Protein AF-A0A5K1FV23-F1 (afdb_monomer_lite)

InterPro domains:
  IPR000823 Plant peroxidase [PR00461] (50-69)
  IPR000823 Plant peroxidase [PR00461] (74-86)
  IPR000823 Plant peroxidase [PTHR31388] (39-86)
  IPR002016 Haem peroxidase [PF00141] (57-86)
  IPR002016 Haem peroxidase [PS50873] (40-86)
  IPR010255 Haem peroxidase superfamily [SSF48113] (21-85)
  IPR019794 Peroxidase, active site [PS00436] (72-83)

Radius of gyration: 23.89 Å; chains: 1; bounding box: 44×37×60 Å

Secondary structure (DSSP, 8-state):
--STHHHHHHHS-------HHHHHHHHHHHHHT---------TTTTTTT-TTHHHHHHHHHHHHHHH-TTHHHHHHHHHHHHHH--

Organism: NCBI:txid210225

Sequence (86 aa):
QRSESSVLAKVARKKVTMNKLSMATFFLLLGAFAPLANAQLSATFYQTTCPNVTSVVSSVIQQALQSDARIGASLIRLHFHDCFVQ

Structure (mmCIF, N/CA/C/O backbone):
data_AF-A0A5K1FV23-F1
#
_entry.id   AF-A0A5K1FV23-F1
#
loop_
_atom_site.group_PDB
_atom_site.id
_atom_site.type_symbol
_atom_site.label_atom_id
_atom_site.label_alt_id
_atom_site.label_comp_id
_atom_site.label_asym_id
_atom_site.label_entity_id
_atom_site.label_seq_id
_atom_site.pdbx_PDB_ins_code
_atom_site.Cartn_x
_atom_site.Cartn_y
_atom_site.Cartn_z
_atom_site.occupancy
_atom_site.B_iso_or_equiv
_atom_site.auth_seq_id
_atom_site.auth_comp_id
_atom_site.auth_asym_id
_atom_site.auth_atom_id
_atom_site.pdbx_PDB_model_num
ATOM 1 N N . GLN A 1 1 ? 24.270 5.768 -11.733 1.00 36.28 1 GLN A N 1
ATOM 2 C CA . GLN A 1 1 ? 23.641 7.059 -11.364 1.00 36.28 1 GLN A CA 1
ATOM 3 C C . GLN A 1 1 ? 24.390 8.334 -11.804 1.00 36.28 1 GLN A C 1
ATOM 5 O O . GLN A 1 1 ? 23.937 9.415 -11.458 1.00 36.28 1 GLN A O 1
ATOM 10 N N . ARG A 1 2 ? 25.487 8.272 -12.589 1.00 37.44 2 ARG A N 1
ATOM 11 C CA . ARG A 1 2 ? 26.195 9.479 -13.092 1.00 37.44 2 ARG A CA 1
ATOM 12 C C . ARG A 1 2 ? 26.255 9.623 -14.627 1.00 37.44 2 ARG A C 1
ATOM 14 O O . ARG A 1 2 ? 26.817 10.590 -15.119 1.00 37.44 2 ARG A O 1
ATOM 21 N N . SER A 1 3 ? 25.650 8.701 -15.384 1.00 40.19 3 SER A N 1
ATOM 22 C CA . SER A 1 3 ? 25.719 8.686 -16.860 1.00 40.19 3 SER A CA 1
ATOM 23 C C . SER A 1 3 ? 24.474 9.283 -17.545 1.00 40.19 3 SER A C 1
ATOM 25 O O . SER A 1 3 ? 24.591 9.973 -18.557 1.00 40.19 3 SER A O 1
ATOM 27 N N . GLU A 1 4 ? 23.283 9.129 -16.957 1.00 47.84 4 GLU A N 1
ATOM 28 C CA . GLU A 1 4 ? 22.002 9.496 -17.596 1.00 47.84 4 GLU A CA 1
ATOM 29 C C . GLU A 1 4 ? 21.772 11.014 -17.711 1.00 47.84 4 GLU A C 1
ATOM 31 O O . GLU A 1 4 ? 21.137 11.485 -18.654 1.00 47.84 4 GLU A O 1
ATOM 36 N N . SER A 1 5 ? 22.373 11.815 -16.825 1.00 46.81 5 SER A N 1
ATOM 37 C CA . SER A 1 5 ? 22.249 13.281 -16.854 1.00 46.81 5 SER A CA 1
ATOM 38 C C . SER A 1 5 ? 22.974 13.940 -18.039 1.00 46.81 5 SER A C 1
ATOM 40 O O . SER A 1 5 ? 22.692 15.090 -18.370 1.00 46.81 5 SER A O 1
ATOM 42 N N . SER A 1 6 ? 23.899 13.232 -18.699 1.00 42.00 6 SER A N 1
ATOM 43 C CA . SER A 1 6 ? 24.692 13.774 -19.816 1.00 42.00 6 SER A CA 1
ATOM 44 C C . SER A 1 6 ? 23.990 13.698 -21.180 1.00 42.00 6 SER A C 1
ATOM 46 O O . SER A 1 6 ? 24.342 14.445 -22.096 1.00 42.00 6 SER A O 1
ATOM 48 N N . VAL A 1 7 ? 22.970 12.843 -21.305 1.00 51.50 7 VAL A N 1
ATOM 49 C CA . VAL A 1 7 ? 22.203 12.656 -22.546 1.00 51.50 7 VAL A CA 1
ATOM 50 C C . VAL A 1 7 ? 21.115 13.727 -22.673 1.00 51.50 7 VAL A C 1
ATOM 52 O O . VAL A 1 7 ? 20.980 14.342 -23.729 1.00 51.50 7 VAL A O 1
ATOM 55 N N . LEU A 1 8 ? 20.417 14.050 -21.576 1.00 49.34 8 LEU A N 1
ATOM 56 C CA . LEU A 1 8 ? 19.346 15.058 -21.573 1.00 49.34 8 LEU A CA 1
ATOM 57 C C . LEU A 1 8 ? 19.867 16.497 -21.733 1.00 49.34 8 LEU A C 1
ATOM 59 O O . LEU A 1 8 ? 19.245 17.314 -22.411 1.00 49.34 8 LEU A O 1
ATOM 63 N N . ALA A 1 9 ? 21.049 16.808 -21.194 1.00 44.19 9 ALA A N 1
ATOM 64 C CA . ALA A 1 9 ? 21.624 18.153 -21.285 1.00 44.19 9 ALA A CA 1
ATOM 65 C C . ALA A 1 9 ? 22.128 18.518 -22.697 1.00 44.19 9 ALA A C 1
ATOM 67 O O . ALA A 1 9 ? 22.214 19.701 -23.035 1.00 44.19 9 ALA A O 1
ATOM 68 N N . LYS A 1 10 ? 22.441 17.524 -23.544 1.00 42.62 10 LYS A N 1
ATOM 69 C CA . LYS A 1 10 ? 22.904 17.745 -24.927 1.00 42.62 10 LYS A CA 1
ATOM 70 C C . LYS A 1 10 ? 21.773 18.029 -25.918 1.00 42.62 10 LYS A C 1
ATOM 72 O O . LYS A 1 10 ? 22.041 18.580 -26.982 1.00 42.62 10 LYS A O 1
ATOM 77 N N . VAL A 1 11 ? 20.525 17.720 -25.565 1.00 51.84 11 VAL A N 1
ATOM 78 C CA . VAL A 1 11 ? 19.358 17.961 -26.432 1.00 51.84 11 VAL A CA 1
ATOM 79 C C . VAL A 1 11 ? 18.853 19.411 -26.330 1.00 51.84 11 VAL A C 1
ATOM 81 O O . VAL A 1 11 ? 18.230 19.917 -27.258 1.00 51.84 11 VAL A O 1
ATOM 84 N N . ALA A 1 12 ? 19.182 20.137 -25.256 1.00 55.03 12 ALA A N 1
ATOM 85 C CA . ALA A 1 12 ? 18.540 21.415 -24.931 1.00 55.03 12 ALA A CA 1
ATOM 86 C C . ALA A 1 12 ? 19.178 22.684 -25.537 1.00 55.03 12 ALA A C 1
ATOM 88 O O . ALA A 1 12 ? 18.746 23.789 -25.217 1.00 55.03 12 ALA A O 1
ATOM 89 N N . ARG A 1 13 ? 20.196 22.594 -26.405 1.00 54.91 13 ARG A N 1
ATOM 90 C CA . ARG A 1 13 ? 20.786 23.796 -27.032 1.00 54.91 13 ARG A CA 1
ATOM 91 C C . ARG A 1 13 ? 21.004 23.645 -28.526 1.00 54.91 13 ARG A C 1
ATOM 93 O O . ARG A 1 13 ? 22.128 23.705 -29.017 1.00 54.91 13 ARG A O 1
ATOM 100 N N . LYS A 1 14 ? 19.917 23.532 -29.279 1.00 44.59 14 LYS A N 1
ATOM 101 C CA . LYS A 1 14 ? 19.944 23.945 -30.680 1.00 44.59 14 LYS A CA 1
ATOM 102 C C . LYS A 1 14 ? 18.683 24.736 -30.969 1.00 44.59 14 LYS A C 1
ATOM 104 O O . LYS A 1 14 ? 17.581 24.219 -30.846 1.00 44.59 14 LYS A O 1
ATOM 109 N N . LYS A 1 15 ? 18.844 26.019 -31.290 1.00 51.91 15 LYS A N 1
ATOM 110 C CA . LYS A 1 15 ? 17.742 26.862 -31.752 1.00 51.91 15 LYS A CA 1
ATOM 111 C C . LYS A 1 15 ? 17.351 26.338 -33.131 1.00 51.91 15 LYS A C 1
ATOM 113 O O . LYS A 1 15 ? 18.078 26.550 -34.098 1.00 51.91 15 LYS A O 1
ATOM 118 N N . VAL A 1 16 ? 16.284 25.548 -33.191 1.00 58.72 16 VAL A N 1
ATOM 119 C CA . VAL A 1 16 ? 15.817 24.939 -34.438 1.00 58.72 16 VAL A CA 1
ATOM 120 C C . VAL A 1 16 ? 14.903 25.943 -35.138 1.00 58.72 16 VAL A C 1
ATOM 122 O O . VAL A 1 16 ? 13.816 26.238 -34.653 1.00 58.72 16 VAL A O 1
ATOM 125 N N . THR A 1 17 ? 15.332 26.490 -36.273 1.00 64.38 17 THR A N 1
ATOM 126 C CA . THR A 1 17 ? 14.437 27.228 -37.177 1.00 64.38 17 THR A CA 1
ATOM 127 C C . THR A 1 17 ? 13.644 26.188 -37.974 1.00 64.38 17 THR A C 1
ATOM 129 O O . THR A 1 17 ? 14.208 25.518 -38.836 1.00 64.38 17 THR A O 1
ATOM 132 N N . MET A 1 18 ? 12.368 25.973 -37.636 1.00 59.03 18 MET A N 1
ATOM 133 C CA . MET A 1 18 ? 11.574 24.841 -38.141 1.00 59.03 18 MET A CA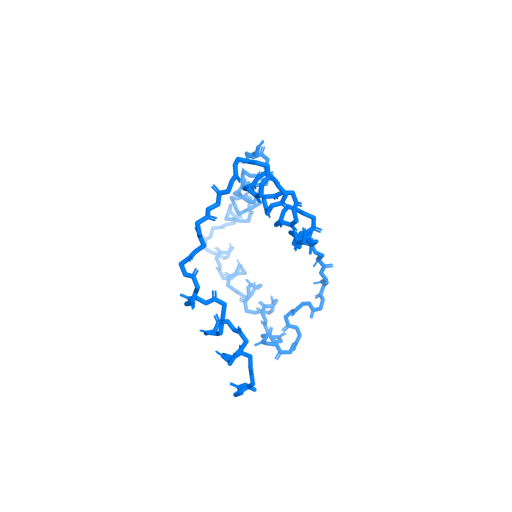 1
ATOM 134 C C . MET A 1 18 ? 10.647 25.234 -39.298 1.00 59.03 18 MET A C 1
ATOM 136 O O . MET A 1 18 ? 9.764 26.070 -39.141 1.00 59.03 18 MET A O 1
ATOM 140 N N . ASN A 1 19 ? 10.800 24.578 -40.453 1.00 66.75 19 ASN A N 1
ATOM 141 C CA . ASN A 1 19 ? 9.778 24.559 -41.505 1.00 66.75 19 ASN A CA 1
ATOM 142 C C . ASN A 1 19 ? 8.539 23.777 -41.007 1.00 66.75 19 ASN A C 1
ATOM 144 O O . ASN A 1 19 ? 8.700 22.817 -40.254 1.00 66.75 19 ASN A O 1
ATOM 148 N N . LYS A 1 20 ? 7.313 24.119 -41.437 1.00 67.75 20 LYS A N 1
ATOM 149 C CA . LYS A 1 20 ? 6.066 23.470 -40.956 1.00 67.75 20 LYS A CA 1
ATOM 150 C C . LYS A 1 20 ? 6.090 21.942 -41.117 1.00 67.75 20 LYS A C 1
ATOM 152 O O . LYS A 1 20 ? 5.652 21.218 -40.228 1.00 67.75 20 LYS A O 1
ATOM 157 N N . LEU A 1 21 ? 6.684 21.460 -42.212 1.00 69.06 21 LEU A N 1
ATOM 158 C CA . LEU A 1 21 ? 6.889 20.032 -42.470 1.00 69.06 21 LEU A CA 1
ATOM 159 C C . LEU A 1 21 ? 7.875 19.394 -41.476 1.00 69.06 21 LEU A C 1
ATOM 161 O O . LEU A 1 21 ? 7.641 18.290 -41.000 1.00 69.06 21 LEU A O 1
ATOM 165 N N . SER A 1 22 ? 8.930 20.123 -41.101 1.00 75.06 22 SER A N 1
ATOM 166 C CA . SER A 1 22 ? 9.915 19.689 -40.105 1.00 75.06 22 SER A CA 1
ATOM 167 C C . SER A 1 22 ? 9.320 19.634 -38.691 1.00 75.06 22 SER A C 1
ATOM 169 O O . SER A 1 22 ? 9.634 18.714 -37.933 1.00 75.06 22 SER A O 1
ATOM 171 N N . MET A 1 23 ? 8.418 20.564 -38.341 1.00 75.94 23 MET A N 1
ATOM 172 C CA . MET A 1 23 ? 7.659 20.497 -37.082 1.00 75.94 23 MET A CA 1
ATOM 173 C C . MET A 1 23 ? 6.761 19.262 -37.030 1.00 75.94 23 MET A C 1
ATOM 175 O O . MET A 1 23 ? 6.782 18.541 -36.035 1.00 75.94 2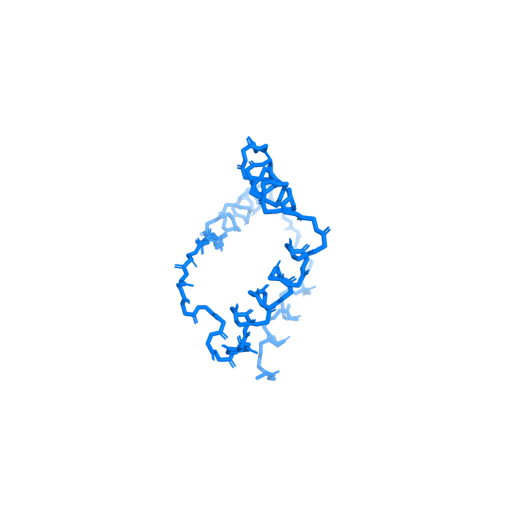3 MET A O 1
ATOM 179 N N . ALA A 1 24 ? 6.007 18.992 -38.099 1.00 79.19 24 ALA A N 1
ATOM 180 C CA . ALA A 1 24 ? 5.105 17.843 -38.158 1.00 79.19 24 ALA A CA 1
ATOM 181 C C . ALA A 1 24 ? 5.861 16.514 -38.001 1.00 79.19 24 ALA A C 1
ATOM 183 O O . ALA A 1 24 ? 5.451 15.657 -37.219 1.00 79.19 24 ALA A O 1
ATOM 184 N N . THR A 1 25 ? 7.012 16.371 -38.667 1.00 80.00 25 THR A N 1
ATOM 185 C CA . THR A 1 25 ? 7.866 15.184 -38.515 1.00 80.00 25 THR A CA 1
ATOM 186 C C . THR A 1 25 ? 8.436 15.042 -37.106 1.00 80.00 25 THR A C 1
ATOM 188 O O . THR A 1 25 ? 8.537 13.928 -36.606 1.00 80.00 25 THR A O 1
ATOM 191 N N . PHE A 1 26 ? 8.772 16.149 -36.437 1.00 80.00 26 PHE A N 1
ATOM 192 C CA . PHE A 1 26 ? 9.284 16.116 -35.066 1.00 80.00 26 PHE A CA 1
ATOM 193 C C . PHE A 1 26 ? 8.216 15.652 -34.068 1.00 80.00 26 PHE A C 1
ATOM 195 O O . PHE A 1 26 ? 8.507 14.808 -33.226 1.00 80.00 26 PHE A O 1
ATOM 202 N N . PHE A 1 27 ? 6.975 16.131 -34.195 1.00 76.31 27 PHE A N 1
ATOM 203 C CA . PHE A 1 27 ? 5.861 15.672 -33.356 1.00 76.31 27 PHE A CA 1
ATOM 204 C C . PHE A 1 27 ? 5.485 14.206 -33.610 1.00 76.31 27 PHE A C 1
ATOM 206 O O . PHE A 1 27 ? 5.241 13.475 -32.653 1.00 76.31 27 PHE A O 1
ATOM 213 N N . LEU A 1 28 ? 5.490 13.757 -34.871 1.00 79.31 28 LEU A N 1
ATOM 214 C CA . LEU A 1 28 ? 5.281 12.344 -35.224 1.00 79.31 28 LEU A CA 1
ATOM 215 C C . LEU A 1 28 ? 6.359 11.439 -34.619 1.00 79.31 28 LEU A C 1
ATOM 217 O O . LEU A 1 28 ? 6.044 10.395 -34.051 1.00 79.31 28 LEU A O 1
ATOM 221 N N . LEU A 1 29 ? 7.622 11.864 -34.693 1.00 77.94 29 LEU A N 1
ATOM 222 C CA . LEU A 1 29 ? 8.732 11.157 -34.060 1.00 77.94 29 LEU A CA 1
ATOM 223 C C . LEU A 1 29 ? 8.604 11.154 -32.530 1.00 77.94 29 LEU A C 1
ATOM 225 O O . LEU A 1 29 ? 8.869 10.131 -31.913 1.00 77.94 29 LEU A O 1
ATOM 229 N N . LEU A 1 30 ? 8.147 12.246 -31.909 1.00 76.56 30 LEU A N 1
ATOM 230 C CA . LEU A 1 30 ? 7.929 12.294 -30.459 1.00 76.56 30 LEU A CA 1
ATOM 231 C C . LEU A 1 30 ? 6.824 11.330 -29.998 1.00 76.56 30 LEU A C 1
ATOM 233 O O . LEU A 1 30 ? 6.989 10.656 -28.985 1.00 76.56 30 LEU A O 1
ATOM 237 N N . GLY A 1 31 ? 5.716 11.250 -30.741 1.00 76.50 31 GLY A N 1
ATOM 238 C CA . GLY A 1 31 ? 4.597 10.359 -30.419 1.00 76.50 31 GLY A CA 1
ATOM 239 C C . GLY A 1 31 ? 4.934 8.874 -30.583 1.00 76.50 31 GLY A C 1
ATOM 240 O O . GLY A 1 31 ? 4.481 8.056 -29.790 1.00 76.50 31 GLY A O 1
ATOM 241 N N . ALA A 1 32 ? 5.777 8.525 -31.560 1.00 75.94 32 ALA A N 1
ATOM 242 C CA . ALA A 1 32 ? 6.203 7.143 -31.801 1.00 75.94 32 ALA A CA 1
ATOM 243 C C . ALA A 1 32 ? 7.127 6.577 -30.703 1.00 75.94 32 ALA A C 1
ATOM 245 O O . ALA A 1 32 ? 7.214 5.3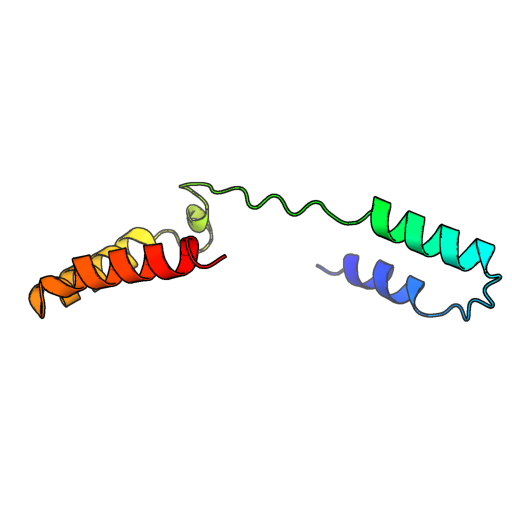63 -30.542 1.00 75.94 32 ALA A O 1
ATOM 246 N N . PHE A 1 33 ? 7.808 7.447 -29.951 1.00 70.50 33 PHE A N 1
ATOM 247 C CA . PHE A 1 33 ? 8.684 7.077 -28.832 1.00 70.50 33 PHE A CA 1
ATOM 248 C C . PHE A 1 33 ? 8.021 7.257 -27.460 1.00 70.50 33 PHE A C 1
ATOM 250 O O . PHE A 1 33 ? 8.691 7.096 -26.437 1.00 70.50 33 PHE A O 1
ATOM 257 N N . ALA A 1 34 ? 6.727 7.591 -27.410 1.00 73.50 34 ALA A N 1
ATOM 258 C CA . ALA A 1 34 ? 6.014 7.663 -26.145 1.00 73.50 34 ALA A CA 1
ATOM 259 C C . ALA A 1 34 ? 6.000 6.263 -25.500 1.00 73.50 34 ALA A C 1
ATOM 261 O O . ALA A 1 34 ? 5.512 5.314 -26.121 1.00 73.50 34 ALA A O 1
ATOM 262 N N . PRO A 1 35 ? 6.546 6.095 -24.280 1.00 65.81 35 PRO A N 1
ATOM 263 C CA . PRO A 1 35 ? 6.494 4.811 -23.605 1.00 65.81 35 PRO A CA 1
ATOM 264 C C . PRO A 1 35 ? 5.030 4.464 -23.345 1.00 65.81 35 PRO A C 1
ATOM 266 O O . PRO A 1 35 ? 4.303 5.224 -22.703 1.00 65.81 35 PRO A O 1
ATOM 269 N N . LEU A 1 36 ? 4.597 3.310 -23.846 1.00 67.69 36 LEU A N 1
ATOM 270 C CA . LEU A 1 36 ? 3.309 2.750 -23.473 1.00 67.69 36 LEU A CA 1
ATOM 271 C C . LEU A 1 36 ? 3.411 2.356 -21.995 1.00 67.69 36 LEU A C 1
ATOM 273 O O . LEU A 1 36 ? 4.192 1.477 -21.626 1.00 67.69 36 LEU A O 1
ATOM 277 N N . ALA A 1 37 ? 2.708 3.084 -21.130 1.00 68.50 37 ALA A N 1
ATOM 278 C CA . ALA A 1 37 ? 2.742 2.837 -19.698 1.00 68.50 37 ALA A CA 1
ATOM 279 C C . ALA A 1 37 ? 1.973 1.545 -19.392 1.00 68.50 37 ALA A C 1
ATOM 281 O O . ALA A 1 37 ? 0.750 1.543 -19.279 1.00 68.50 37 ALA A O 1
ATOM 282 N N . ASN A 1 38 ? 2.695 0.435 -19.251 1.00 63.12 38 ASN A N 1
ATOM 283 C CA . ASN A 1 38 ? 2.123 -0.816 -18.773 1.00 63.12 38 ASN A CA 1
ATOM 284 C C . ASN A 1 38 ? 2.097 -0.795 -17.239 1.00 63.12 38 ASN A C 1
ATOM 286 O O . ASN A 1 38 ? 3.126 -0.985 -16.589 1.00 63.12 38 ASN A O 1
ATOM 290 N N . ALA A 1 39 ? 0.921 -0.581 -16.647 1.00 73.50 39 ALA A N 1
ATOM 291 C CA . ALA A 1 39 ? 0.713 -0.723 -15.207 1.00 73.50 39 ALA A CA 1
ATOM 292 C C . ALA A 1 39 ? 0.589 -2.214 -14.839 1.00 73.50 39 ALA A C 1
ATOM 294 O O . ALA A 1 39 ? -0.504 -2.737 -14.633 1.00 73.50 39 ALA A O 1
ATOM 295 N N . GLN A 1 40 ? 1.715 -2.932 -14.823 1.00 83.81 40 GLN A N 1
ATOM 296 C CA . GLN A 1 40 ? 1.732 -4.351 -14.471 1.00 83.81 40 GLN A CA 1
ATOM 297 C C . GLN A 1 40 ? 1.715 -4.524 -12.947 1.00 83.81 40 GLN A C 1
ATOM 299 O O . GLN A 1 40 ? 2.634 -4.094 -12.251 1.00 83.81 40 GLN A O 1
ATOM 304 N N . LEU A 1 41 ? 0.676 -5.178 -12.427 1.00 90.00 41 LEU A N 1
ATOM 305 C CA . LEU A 1 41 ? 0.600 -5.546 -11.015 1.00 90.00 41 LEU A CA 1
ATOM 306 C C . LEU A 1 41 ? 1.387 -6.833 -10.751 1.00 90.00 41 LEU A C 1
ATOM 308 O O . LEU A 1 41 ? 1.370 -7.771 -11.548 1.00 90.00 41 LEU A O 1
ATOM 312 N N . SER A 1 42 ? 2.034 -6.891 -9.588 1.00 93.06 42 SER A N 1
ATOM 313 C CA . SER A 1 42 ? 2.650 -8.105 -9.055 1.00 93.06 42 SER A CA 1
ATOM 314 C C . SER A 1 42 ? 2.386 -8.211 -7.558 1.00 93.06 42 SER A C 1
ATOM 316 O O . SER A 1 42 ? 2.565 -7.241 -6.822 1.00 93.06 42 SER A O 1
ATOM 318 N N . ALA A 1 43 ? 2.040 -9.411 -7.087 1.00 93.75 43 ALA A N 1
ATOM 319 C CA . ALA A 1 43 ? 1.890 -9.693 -5.657 1.00 93.75 43 ALA A CA 1
ATOM 320 C C . ALA A 1 43 ? 3.203 -9.501 -4.873 1.00 93.75 43 ALA A C 1
ATOM 322 O O . ALA A 1 43 ? 3.187 -9.322 -3.658 1.00 93.75 43 ALA A O 1
ATOM 323 N N . THR A 1 44 ? 4.347 -9.524 -5.561 1.00 95.25 44 THR A N 1
ATOM 324 C CA . THR A 1 44 ? 5.680 -9.409 -4.961 1.00 95.25 44 THR A CA 1
ATOM 325 C C . THR A 1 44 ? 6.291 -8.014 -5.080 1.00 95.25 44 THR A C 1
ATOM 327 O O . THR A 1 44 ? 7.448 -7.826 -4.711 1.00 95.25 44 THR A O 1
ATOM 330 N N . PHE A 1 45 ? 5.530 -7.023 -5.557 1.00 94.69 45 PHE A N 1
ATOM 331 C CA . PHE A 1 45 ? 6.031 -5.683 -5.887 1.00 94.69 45 PHE A CA 1
ATOM 332 C C . PHE A 1 45 ? 6.847 -5.020 -4.760 1.00 94.69 45 PHE A C 1
ATOM 334 O O . PHE A 1 45 ? 7.875 -4.402 -5.022 1.00 94.69 45 PHE A O 1
ATOM 341 N N . TYR A 1 46 ? 6.434 -5.193 -3.501 1.00 96.69 46 TYR A N 1
ATOM 342 C CA . TYR A 1 46 ? 7.096 -4.585 -2.342 1.00 96.69 46 TYR A CA 1
ATOM 343 C C . TYR A 1 46 ? 8.116 -5.484 -1.632 1.00 96.69 46 TYR A C 1
ATOM 345 O O . TYR A 1 46 ? 8.675 -5.065 -0.622 1.00 96.69 46 TYR A O 1
ATOM 353 N N . GLN A 1 47 ? 8.406 -6.693 -2.124 1.00 96.38 47 GLN A N 1
ATOM 354 C CA . GLN A 1 47 ? 9.258 -7.643 -1.391 1.00 96.38 47 GLN A CA 1
ATOM 355 C C . GLN A 1 47 ? 10.655 -7.103 -1.051 1.00 96.38 47 GLN A C 1
ATOM 357 O O . GLN A 1 47 ? 11.198 -7.453 -0.009 1.00 96.38 47 GLN A O 1
ATOM 362 N N . THR A 1 48 ? 11.239 -6.253 -1.898 1.00 97.31 48 THR A N 1
ATOM 363 C CA . THR A 1 48 ? 12.596 -5.717 -1.691 1.00 97.31 48 THR A CA 1
ATOM 364 C C . THR A 1 48 ? 12.613 -4.327 -1.063 1.00 97.31 48 THR A C 1
ATOM 366 O O . THR A 1 48 ? 13.533 -4.001 -0.320 1.00 97.31 48 THR A O 1
ATOM 369 N N . THR A 1 49 ? 11.609 -3.499 -1.349 1.00 97.50 49 THR A N 1
ATOM 370 C CA . THR A 1 49 ? 11.546 -2.102 -0.898 1.00 97.50 49 THR A CA 1
ATOM 371 C C . THR A 1 49 ? 10.831 -1.951 0.442 1.00 97.5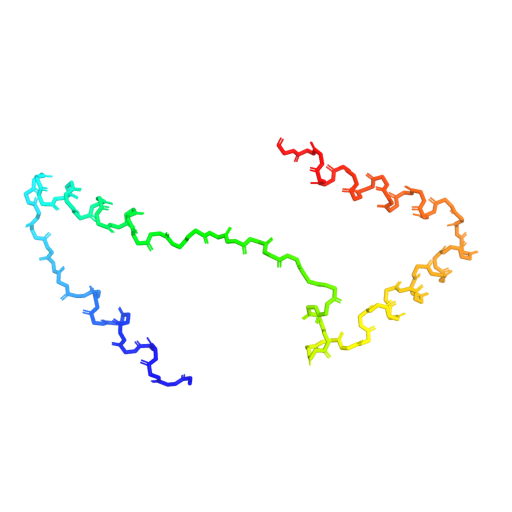0 49 THR A C 1
ATOM 373 O O . THR A 1 49 ? 11.212 -1.107 1.248 1.00 97.50 49 THR A O 1
ATOM 376 N N . CYS A 1 50 ? 9.805 -2.768 0.698 1.00 97.50 50 CYS A N 1
ATOM 377 C CA . CYS A 1 50 ? 9.044 -2.780 1.943 1.00 97.50 50 CYS A CA 1
ATOM 378 C C . CYS A 1 50 ? 8.469 -4.189 2.215 1.00 97.50 50 CYS A C 1
ATOM 380 O O . CYS A 1 50 ? 7.269 -4.419 2.040 1.00 97.50 50 CYS A O 1
ATOM 382 N N . PRO A 1 51 ? 9.299 -5.152 2.661 1.00 97.06 51 PRO A N 1
ATOM 383 C CA . PRO A 1 51 ? 8.888 -6.556 2.810 1.00 97.06 51 PRO A CA 1
ATOM 384 C C . PRO A 1 51 ? 7.734 -6.758 3.801 1.00 97.06 51 PRO A C 1
ATOM 386 O O . PRO A 1 51 ? 6.964 -7.707 3.680 1.00 97.06 51 PRO A O 1
ATOM 389 N N . ASN A 1 52 ? 7.589 -5.845 4.763 1.00 97.50 52 ASN A N 1
ATOM 390 C CA . ASN A 1 52 ? 6.585 -5.916 5.822 1.00 97.50 52 ASN A CA 1
ATOM 391 C C . ASN A 1 52 ? 5.311 -5.115 5.507 1.00 97.50 52 ASN A C 1
ATOM 393 O O . ASN A 1 52 ? 4.471 -4.953 6.388 1.00 97.50 52 ASN A O 1
ATOM 397 N N . VAL A 1 53 ? 5.133 -4.595 4.286 1.00 97.75 53 VAL A N 1
ATOM 398 C CA . VAL A 1 53 ? 3.975 -3.738 3.970 1.00 97.75 53 VAL A CA 1
ATOM 399 C C . VAL A 1 53 ? 2.644 -4.431 4.281 1.00 97.75 53 VAL A C 1
ATOM 401 O O . VAL A 1 53 ? 1.778 -3.850 4.931 1.00 97.75 53 VAL A O 1
ATOM 404 N N . THR A 1 54 ? 2.505 -5.705 3.913 1.00 96.44 54 THR A N 1
ATOM 405 C CA . THR A 1 54 ? 1.267 -6.462 4.122 1.00 96.44 54 THR A CA 1
ATOM 406 C C . THR A 1 54 ? 0.978 -6.680 5.605 1.00 96.44 54 THR A C 1
ATOM 408 O O . THR A 1 54 ? -0.175 -6.577 6.024 1.00 96.44 54 THR A O 1
ATOM 411 N N . SER A 1 55 ? 2.005 -6.950 6.420 1.00 98.00 55 SER A N 1
ATOM 412 C CA . SER A 1 55 ? 1.831 -7.163 7.862 1.00 98.00 55 SER A CA 1
ATOM 413 C C . SER A 1 55 ? 1.514 -5.861 8.594 1.00 98.00 55 SER A C 1
ATOM 415 O O . SER A 1 55 ? 0.622 -5.851 9.439 1.00 98.00 55 SER A O 1
ATOM 417 N N . VAL A 1 56 ? 2.171 -4.757 8.224 1.00 98.12 56 VAL A N 1
ATOM 418 C CA . VAL A 1 56 ? 1.898 -3.420 8.774 1.00 98.12 56 VAL A CA 1
ATOM 419 C C . VAL A 1 56 ? 0.475 -2.969 8.443 1.00 98.12 56 VAL A C 1
ATOM 421 O O . VAL A 1 56 ? -0.258 -2.550 9.333 1.00 98.12 56 VAL A O 1
ATOM 424 N N . VAL A 1 57 ? 0.043 -3.089 7.186 1.00 97.81 57 VAL A N 1
ATOM 425 C CA . VAL A 1 57 ? -1.326 -2.713 6.796 1.00 97.81 57 VAL A CA 1
ATOM 426 C C . VAL A 1 57 ? -2.356 -3.585 7.522 1.00 97.81 57 VAL A C 1
ATOM 428 O O . VAL A 1 57 ? -3.339 -3.068 8.051 1.00 97.81 57 VAL A O 1
ATOM 431 N N . SER A 1 58 ? -2.111 -4.895 7.615 1.00 97.38 58 SER A N 1
ATOM 432 C CA . SER A 1 58 ? -3.026 -5.819 8.296 1.00 97.38 58 SER A CA 1
ATOM 433 C C . SER A 1 58 ? -3.160 -5.518 9.789 1.00 97.38 58 SER A C 1
ATOM 435 O O . SER A 1 58 ? -4.273 -5.554 10.309 1.00 97.38 58 SER A O 1
ATOM 437 N N . SER A 1 59 ? -2.064 -5.196 10.483 1.00 98.31 59 SER A N 1
ATOM 438 C CA . SER A 1 59 ? -2.110 -4.891 11.918 1.00 98.31 59 SER A CA 1
ATOM 439 C C . SER A 1 59 ? -2.881 -3.602 12.206 1.00 98.31 59 SER A C 1
ATOM 441 O O . SER A 1 59 ? -3.703 -3.578 13.121 1.00 98.31 59 SER A O 1
ATOM 443 N N . VAL A 1 60 ? -2.697 -2.563 11.386 1.00 97.94 60 VAL A N 1
ATOM 444 C CA . VAL A 1 60 ? -3.446 -1.303 11.501 1.00 97.94 60 VAL A CA 1
ATOM 445 C C . VAL A 1 60 ? -4.939 -1.530 11.257 1.00 97.94 60 VAL A C 1
ATOM 447 O O . VAL A 1 60 ? -5.768 -1.059 12.035 1.00 97.94 60 VAL A O 1
ATOM 450 N N . ILE A 1 61 ? -5.301 -2.297 10.222 1.00 97.69 61 ILE A N 1
ATOM 451 C CA . ILE A 1 61 ? -6.708 -2.624 9.942 1.00 97.69 61 ILE A CA 1
ATOM 452 C C . ILE A 1 61 ? -7.317 -3.427 11.097 1.00 97.69 61 ILE A C 1
ATOM 454 O O . ILE A 1 61 ? -8.429 -3.126 11.525 1.00 97.69 61 ILE A O 1
ATOM 458 N N . GLN A 1 62 ? -6.596 -4.415 11.637 1.00 98.00 62 GLN A N 1
ATOM 459 C CA . GLN A 1 62 ? -7.062 -5.198 12.784 1.00 98.00 62 GLN A CA 1
ATOM 460 C C . GLN A 1 62 ? -7.303 -4.322 14.013 1.00 98.00 62 GLN A C 1
ATOM 462 O O . GLN A 1 62 ? -8.350 -4.451 14.642 1.00 98.00 62 GLN A O 1
ATOM 467 N N . GLN A 1 63 ? -6.383 -3.410 14.336 1.00 97.94 63 GLN A N 1
ATOM 468 C CA . GLN A 1 63 ? -6.557 -2.461 15.439 1.00 97.94 63 GLN A CA 1
ATOM 469 C C . GLN A 1 63 ? -7.783 -1.569 15.225 1.00 97.94 63 GLN A C 1
ATOM 471 O O . GLN A 1 63 ? -8.587 -1.394 16.139 1.00 97.94 63 GLN A O 1
ATOM 476 N N . ALA A 1 64 ? -7.971 -1.054 14.010 1.00 97.25 64 ALA A N 1
ATOM 477 C CA . ALA A 1 64 ? -9.116 -0.212 13.702 1.00 97.25 64 ALA A CA 1
ATOM 478 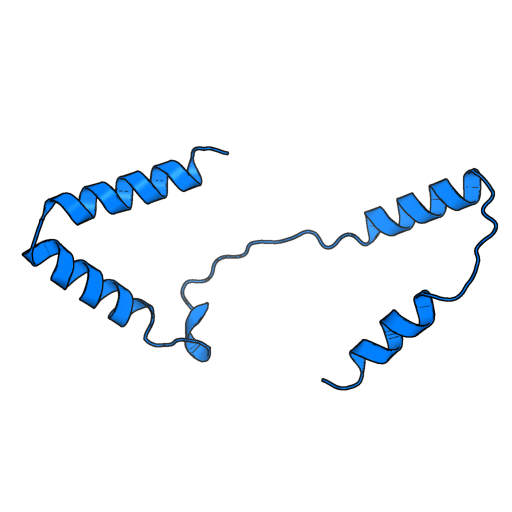C C . ALA A 1 64 ? -10.447 -0.983 13.781 1.00 97.25 64 ALA A C 1
ATOM 480 O O . ALA A 1 64 ? -11.428 -0.456 14.305 1.00 97.25 64 ALA A O 1
ATOM 481 N N . LEU A 1 65 ? -10.469 -2.249 13.354 1.00 97.62 65 LEU A N 1
ATOM 482 C CA . LEU A 1 65 ? -11.638 -3.127 13.475 1.00 97.62 65 LEU A CA 1
ATOM 483 C C . LEU A 1 65 ? -12.049 -3.382 14.930 1.00 97.62 65 LEU A C 1
ATOM 485 O O . LEU A 1 65 ? -13.242 -3.523 15.189 1.00 97.62 65 LEU A O 1
ATOM 489 N N . GLN A 1 66 ? -11.099 -3.416 15.873 1.00 97.75 66 GLN A N 1
ATOM 490 C CA . GLN A 1 66 ? -11.428 -3.526 17.303 1.00 97.75 66 GLN A CA 1
ATOM 491 C C . GLN A 1 66 ? -12.174 -2.288 17.817 1.00 97.75 66 GLN A C 1
ATOM 493 O O . GLN A 1 66 ? -12.983 -2.400 18.734 1.00 97.75 66 GLN A O 1
ATOM 498 N N . SER A 1 67 ? -11.911 -1.113 17.235 1.00 96.56 67 SER A N 1
ATOM 499 C CA . SER A 1 67 ? -12.589 0.134 17.611 1.00 96.56 67 SER A CA 1
ATOM 500 C C . SER A 1 67 ? -13.939 0.330 16.909 1.00 96.56 67 SER A C 1
ATOM 502 O O . SER A 1 67 ? -14.901 0.744 17.550 1.00 96.56 67 SER A O 1
ATOM 504 N N . ASP A 1 68 ? -14.034 0.008 15.615 1.00 97.06 68 ASP A N 1
ATOM 505 C CA . ASP A 1 68 ? -15.285 0.030 14.851 1.00 97.06 68 ASP A CA 1
ATOM 506 C C . ASP A 1 68 ? -15.252 -1.047 13.759 1.00 97.06 68 ASP A C 1
ATOM 508 O O . ASP A 1 68 ? -14.545 -0.933 12.753 1.00 97.06 68 ASP A O 1
ATOM 512 N N . ALA A 1 69 ? -16.080 -2.081 13.917 1.00 96.06 69 ALA A N 1
ATOM 513 C CA . ALA A 1 69 ? -16.191 -3.172 12.952 1.00 96.06 69 ALA A CA 1
ATOM 514 C C . ALA A 1 69 ? -16.628 -2.701 11.549 1.00 96.06 69 ALA A C 1
ATOM 516 O O . ALA A 1 69 ? -16.344 -3.367 10.550 1.00 96.06 69 ALA A O 1
ATOM 517 N N . ARG A 1 70 ? -17.290 -1.540 11.436 1.00 97.06 70 ARG A N 1
ATOM 518 C CA . ARG A 1 70 ? -17.760 -0.990 10.154 1.00 97.06 70 ARG A CA 1
ATOM 519 C C . ARG A 1 70 ? -16.621 -0.446 9.294 1.00 97.06 70 ARG A C 1
ATOM 521 O O . ARG A 1 70 ? -16.824 -0.270 8.092 1.00 97.06 70 ARG A O 1
ATOM 528 N N . ILE A 1 71 ? -15.427 -0.216 9.853 1.00 96.69 71 ILE A N 1
ATOM 529 C CA . ILE A 1 71 ? -14.308 0.355 9.091 1.00 96.69 71 ILE A CA 1
ATOM 530 C C . ILE A 1 71 ? -13.893 -0.532 7.910 1.00 96.69 71 ILE A C 1
ATOM 532 O O . ILE A 1 71 ? -13.568 -0.010 6.847 1.00 96.69 71 ILE A O 1
ATOM 536 N N . GLY A 1 72 ? -13.988 -1.861 8.047 1.00 95.88 72 GLY A N 1
ATOM 537 C CA . GLY A 1 72 ? -13.689 -2.788 6.953 1.00 95.88 72 GLY A CA 1
ATOM 538 C C . GLY A 1 72 ? -14.590 -2.559 5.735 1.00 95.88 72 GLY A C 1
ATOM 539 O O . GLY A 1 72 ? -14.102 -2.453 4.611 1.00 95.88 72 GLY A O 1
ATOM 540 N N . ALA A 1 73 ? -15.896 -2.391 5.962 1.00 97.00 73 ALA A N 1
ATOM 541 C CA . ALA A 1 73 ? -16.851 -2.085 4.897 1.00 97.00 73 ALA A CA 1
ATOM 542 C C . ALA A 1 73 ? -16.595 -0.699 4.279 1.00 97.00 73 ALA A C 1
ATOM 544 O O . ALA A 1 73 ? -16.644 -0.552 3.056 1.00 97.00 73 ALA A O 1
ATOM 545 N N . SER A 1 74 ? -16.273 0.303 5.103 1.00 97.31 74 SER A N 1
ATOM 546 C CA . SER A 1 74 ? -15.936 1.654 4.636 1.00 97.31 74 SER A CA 1
ATOM 547 C C . SER A 1 74 ? -14.695 1.675 3.737 1.00 97.31 74 SER A C 1
ATOM 549 O O . SER A 1 74 ? -14.728 2.317 2.689 1.00 97.31 74 SER A O 1
ATOM 551 N N . LEU A 1 75 ? -13.630 0.947 4.097 1.00 96.94 75 LEU A N 1
ATOM 552 C CA . LEU A 1 75 ? -12.399 0.857 3.298 1.00 96.94 75 LEU A CA 1
ATOM 553 C C . LEU A 1 75 ? -12.637 0.178 1.946 1.00 96.94 75 LEU A C 1
ATOM 555 O O . LEU A 1 75 ? -12.164 0.663 0.921 1.00 96.94 75 LEU A O 1
ATOM 559 N N . ILE A 1 76 ? -13.410 -0.910 1.928 1.00 96.38 76 ILE A N 1
ATOM 560 C CA . ILE A 1 76 ? -13.778 -1.598 0.684 1.00 96.38 76 ILE A CA 1
ATOM 561 C C . ILE A 1 76 ? -14.594 -0.664 -0.219 1.00 96.38 76 ILE A C 1
ATOM 563 O O . ILE A 1 76 ? -14.302 -0.547 -1.408 1.00 96.38 76 ILE A O 1
ATOM 567 N N . ARG A 1 77 ? -15.581 0.050 0.339 1.00 96.00 77 ARG A N 1
ATOM 568 C CA . ARG A 1 77 ? -16.375 1.033 -0.415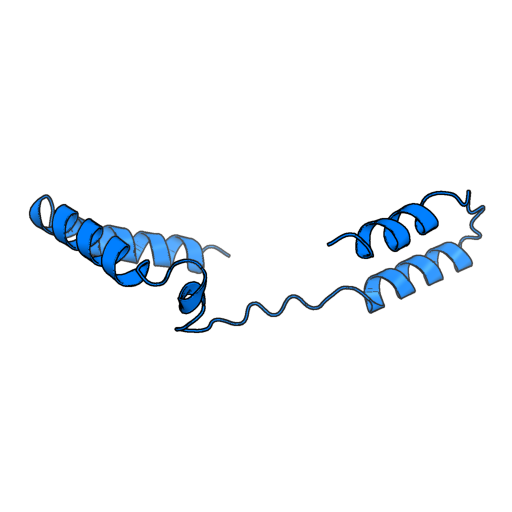 1.00 96.00 77 ARG A CA 1
ATOM 569 C C . ARG A 1 77 ? -15.508 2.158 -0.981 1.00 96.00 77 ARG A C 1
ATOM 571 O O . ARG A 1 77 ? -15.735 2.556 -2.119 1.00 96.00 77 ARG A O 1
ATOM 578 N N . LEU A 1 78 ? -14.543 2.656 -0.209 1.00 95.56 78 LEU A N 1
ATOM 579 C CA . LEU A 1 78 ? -13.597 3.676 -0.663 1.00 95.56 78 LEU A CA 1
ATOM 580 C C . LEU A 1 78 ? -12.756 3.165 -1.841 1.00 95.56 78 LEU A C 1
ATOM 582 O O . LEU A 1 78 ? -12.679 3.838 -2.861 1.00 95.56 78 LEU A O 1
ATOM 586 N N . HIS A 1 79 ? -12.215 1.947 -1.747 1.00 94.00 79 HIS A N 1
ATOM 587 C CA . HIS A 1 79 ? -11.455 1.346 -2.845 1.00 94.00 79 HIS A CA 1
ATOM 588 C C . HIS A 1 79 ? -12.292 1.213 -4.125 1.00 94.00 79 HIS A C 1
ATOM 590 O O . HIS A 1 79 ? -11.838 1.578 -5.207 1.00 94.00 79 HIS A O 1
ATOM 596 N N . PHE A 1 80 ? -13.541 0.752 -4.009 1.00 92.94 80 PHE A N 1
ATOM 597 C CA . PHE A 1 80 ? -14.449 0.703 -5.155 1.00 92.94 80 PHE A CA 1
ATOM 598 C C . PHE A 1 80 ? -14.743 2.090 -5.730 1.00 92.94 80 PHE A C 1
ATOM 600 O O . PHE A 1 80 ? -14.788 2.233 -6.948 1.00 92.94 80 PHE A O 1
ATOM 607 N N . HIS A 1 81 ? -14.926 3.102 -4.881 1.00 93.88 81 HIS A N 1
ATOM 608 C CA . HIS A 1 81 ? -15.169 4.473 -5.321 1.00 93.88 81 HIS A CA 1
ATOM 609 C C . HIS A 1 81 ? -13.993 5.025 -6.141 1.00 93.88 81 HIS A C 1
ATOM 611 O O . HIS A 1 81 ? -14.223 5.599 -7.201 1.00 93.88 81 HIS A O 1
ATOM 617 N N . ASP A 1 82 ? -12.752 4.783 -5.709 1.00 92.12 82 ASP A N 1
ATOM 618 C CA . ASP A 1 82 ? -11.543 5.234 -6.415 1.00 92.12 82 ASP A CA 1
ATOM 619 C C . ASP A 1 82 ? -11.316 4.494 -7.744 1.00 92.12 82 ASP A C 1
ATOM 621 O O . ASP A 1 82 ? -10.772 5.059 -8.692 1.00 92.12 82 ASP A O 1
ATOM 625 N N . CYS A 1 83 ? -11.733 3.229 -7.836 1.00 86.69 83 CYS A N 1
ATOM 626 C CA . CYS A 1 83 ? -11.533 2.426 -9.043 1.00 86.69 83 CYS A CA 1
ATOM 627 C C . CYS A 1 83 ? -12.654 2.565 -10.083 1.00 86.69 83 CYS A C 1
ATOM 629 O O . CYS A 1 83 ? -12.382 2.404 -11.269 1.00 86.69 83 CYS A O 1
ATOM 631 N N . PHE A 1 84 ? -13.897 2.829 -9.669 1.00 77.25 84 PHE A N 1
ATOM 632 C CA . PHE A 1 84 ? -15.042 2.923 -10.588 1.00 77.25 84 PHE A CA 1
ATOM 633 C C . PHE A 1 84 ? -15.362 4.351 -11.048 1.00 77.25 84 PHE A C 1
ATOM 635 O O . PHE A 1 84 ? -16.060 4.510 -12.047 1.00 77.25 84 PHE A O 1
ATOM 642 N N . VAL A 1 85 ? -14.873 5.388 -10.361 1.00 71.44 85 VAL A N 1
ATOM 643 C CA . VAL A 1 85 ? -14.942 6.779 -10.841 1.00 71.44 85 VAL A CA 1
ATOM 644 C C . VAL A 1 85 ? -13.757 7.031 -11.776 1.00 71.44 85 VAL A C 1
ATOM 646 O O . VAL A 1 85 ? -12.737 7.592 -11.379 1.00 71.44 85 VAL A O 1
ATOM 649 N N . GLN A 1 86 ? -13.873 6.564 -13.020 1.00 54.12 86 GLN A N 1
ATOM 650 C CA . GLN A 1 86 ? -12.902 6.810 -14.089 1.00 54.12 86 GLN A CA 1
ATOM 651 C C . GLN A 1 86 ? -13.607 7.129 -15.404 1.00 54.12 86 GLN A C 1
ATOM 653 O O . GLN A 1 86 ? -14.613 6.451 -15.710 1.00 54.12 86 GLN A O 1
#

pLDDT: mean 79.5, std 19.34, range [36.28, 98.31]

Foldseek 3Di:
DPPPVVVVVVVPDDPDPDDPVRVVVVVVVVVVPPDPDDPDDDPCVCCPPPVCPVVVVVVVVVVVCVVPVCVVVVVVVVVCVVVVPD